Protein AF-A0A7V9TET1-F1 (afdb_monomer_lite)

Foldseek 3Di:
DDDDPDDDDPPVVVVVLVVLQVVLVVVPPPPVPDPDPDDDDLLRVLVVVFVSQQNSWDWDKDKFFWAPWDQDPQQKIWTWGDDPPDIDIDIDHNVRSVPDPDDDDGRDIDIDTGTDGADSVVRHD

Radius of gyration: 17.63 Å; chains: 1; bounding box: 40×31×46 Å

Structure (mmCIF, N/CA/C/O backbone):
data_AF-A0A7V9TET1-F1
#
_entry.id   AF-A0A7V9TET1-F1
#
loop_
_atom_site.group_PDB
_atom_site.id
_atom_site.type_symbol
_atom_site.label_atom_id
_atom_site.label_alt_id
_atom_site.label_comp_id
_atom_site.label_asym_id
_atom_site.label_entity_id
_atom_site.label_seq_id
_atom_site.pdbx_PDB_ins_code
_atom_site.Cartn_x
_atom_site.Cartn_y
_atom_site.Cartn_z
_atom_site.occupancy
_atom_site.B_iso_or_equiv
_atom_site.auth_seq_id
_atom_site.auth_comp_id
_atom_site.auth_asym_id
_atom_site.auth_atom_id
_atom_site.pdbx_PDB_model_num
ATOM 1 N N . MET A 1 1 ? -19.391 9.412 7.803 1.00 35.00 1 MET A N 1
ATOM 2 C CA . MET A 1 1 ? -19.088 8.187 7.031 1.00 35.00 1 MET A CA 1
ATOM 3 C C . MET A 1 1 ? -19.195 7.021 7.992 1.00 35.00 1 MET A C 1
ATOM 5 O O . MET A 1 1 ? -18.470 7.004 8.977 1.00 35.00 1 MET A O 1
ATOM 9 N N . THR A 1 2 ? -20.179 6.159 7.765 1.00 25.22 2 THR A N 1
ATOM 10 C CA . THR A 1 2 ? -20.619 5.100 8.680 1.00 25.22 2 THR A CA 1
ATOM 11 C C . THR A 1 2 ? -19.725 3.870 8.537 1.00 25.22 2 THR A C 1
ATOM 13 O O . THR A 1 2 ? -19.408 3.457 7.421 1.00 25.22 2 THR A O 1
ATOM 16 N N . TRP A 1 3 ? -19.284 3.315 9.665 1.00 39.75 3 TRP A N 1
ATOM 17 C CA . TRP A 1 3 ? -18.615 2.019 9.732 1.00 39.75 3 TRP A CA 1
ATOM 18 C C . TRP A 1 3 ? -19.704 0.955 9.852 1.00 39.75 3 TRP A C 1
ATOM 20 O O . TRP A 1 3 ? -20.158 0.654 10.951 1.00 39.75 3 TRP A O 1
ATOM 30 N N . ASP A 1 4 ? -20.185 0.443 8.721 1.00 37.94 4 ASP A N 1
ATOM 31 C CA . ASP A 1 4 ? -21.206 -0.604 8.736 1.00 37.94 4 ASP A CA 1
ATOM 32 C C . ASP A 1 4 ? -20.581 -1.948 9.136 1.00 37.94 4 ASP A C 1
ATOM 34 O O . ASP A 1 4 ? -19.898 -2.614 8.352 1.00 37.94 4 ASP A O 1
ATOM 38 N N . LEU A 1 5 ? -20.840 -2.351 10.379 1.00 46.53 5 LEU A N 1
ATOM 39 C CA . LEU A 1 5 ? -20.932 -3.751 10.771 1.00 46.53 5 LEU A CA 1
ATOM 40 C C . LEU A 1 5 ? -22.273 -4.268 10.244 1.00 46.53 5 LEU A C 1
ATOM 42 O O . LEU A 1 5 ? -23.283 -3.967 10.858 1.00 46.53 5 LEU A O 1
ATOM 46 N N . PHE A 1 6 ? -22.299 -5.011 9.132 1.00 38.53 6 PHE A N 1
ATOM 47 C CA . PHE A 1 6 ? -23.269 -6.097 8.916 1.00 38.53 6 PHE A CA 1
ATOM 48 C C . PHE A 1 6 ? -22.974 -6.949 7.666 1.00 38.53 6 PHE A C 1
ATOM 50 O O . PHE A 1 6 ? -22.385 -6.507 6.678 1.00 38.53 6 PHE A O 1
ATOM 57 N N . SER A 1 7 ? -23.430 -8.200 7.770 1.00 57.03 7 SER A N 1
ATOM 58 C CA . SER A 1 7 ? -23.540 -9.258 6.759 1.00 57.03 7 SER A CA 1
ATOM 59 C C . SER A 1 7 ? -24.254 -8.812 5.472 1.00 57.03 7 SER A C 1
ATOM 61 O O . SER A 1 7 ? -25.350 -8.267 5.556 1.00 57.03 7 SER A O 1
ATOM 63 N N . ALA A 1 8 ? -23.669 -9.094 4.296 1.00 34.97 8 ALA A N 1
ATOM 64 C CA . ALA A 1 8 ? -24.389 -9.251 3.020 1.00 34.97 8 ALA A CA 1
ATOM 65 C C . ALA A 1 8 ? -23.480 -9.806 1.895 1.00 34.97 8 ALA A C 1
ATOM 67 O O . ALA A 1 8 ? -22.540 -9.138 1.447 1.00 34.97 8 ALA A O 1
ATOM 68 N N . SER A 1 9 ? -23.817 -11.035 1.474 1.00 49.31 9 SER A N 1
ATOM 69 C CA . SER A 1 9 ? -23.533 -11.764 0.217 1.00 49.31 9 SER A CA 1
ATOM 70 C C . SER A 1 9 ? -22.207 -11.487 -0.514 1.00 49.31 9 SER A C 1
ATOM 72 O O . SER A 1 9 ? -22.053 -10.485 -1.217 1.00 49.31 9 SER A O 1
ATOM 74 N N . GLY A 1 10 ? -21.273 -12.440 -0.427 1.00 48.00 10 GLY A N 1
ATOM 75 C CA . GLY A 1 10 ? -19.966 -12.403 -1.097 1.00 48.00 10 GLY A CA 1
ATOM 76 C C . GLY A 1 10 ? -19.982 -12.652 -2.613 1.00 48.00 10 GLY A C 1
ATOM 77 O O . GLY A 1 10 ? -18.954 -12.458 -3.254 1.00 48.00 10 GLY A O 1
ATOM 78 N N . GLU A 1 11 ? -21.123 -13.037 -3.190 1.00 51.22 11 GLU A N 1
ATOM 79 C CA . GLU A 1 11 ? -21.212 -13.539 -4.570 1.00 51.22 11 GLU A CA 1
ATOM 80 C C . GLU A 1 11 ? -21.162 -12.413 -5.621 1.00 51.22 11 GLU A C 1
ATOM 82 O O . GLU A 1 11 ? -20.249 -12.359 -6.442 1.00 51.22 11 GLU A O 1
ATOM 87 N N . GLY A 1 12 ? -22.045 -11.409 -5.521 1.00 43.72 12 GLY A N 1
ATOM 88 C CA . GLY A 1 12 ? -22.135 -10.329 -6.521 1.00 43.72 12 GLY A CA 1
ATOM 89 C C . GLY A 1 12 ? -20.912 -9.399 -6.596 1.00 43.72 12 GLY A C 1
ATOM 90 O O . GLY A 1 12 ? -20.719 -8.698 -7.585 1.00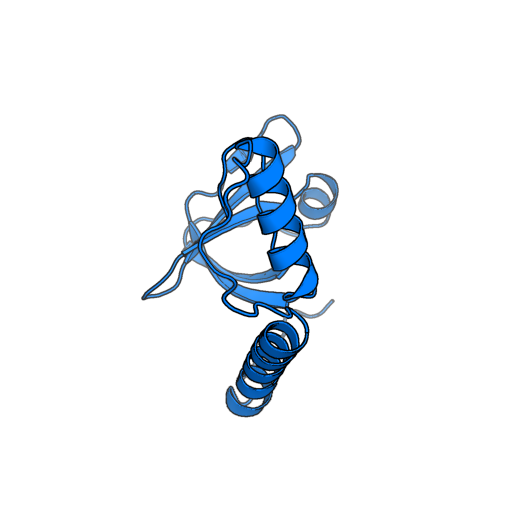 43.72 12 GLY A O 1
ATOM 91 N N . ARG A 1 13 ? -20.051 -9.389 -5.566 1.00 56.41 13 ARG A N 1
ATOM 92 C CA . ARG A 1 13 ? -18.809 -8.587 -5.546 1.00 56.41 13 ARG A CA 1
ATOM 93 C C . ARG A 1 13 ? -17.620 -9.325 -6.162 1.00 56.41 13 ARG A C 1
ATOM 95 O O . ARG A 1 13 ? -16.810 -8.687 -6.833 1.00 56.41 13 ARG A O 1
ATOM 102 N N . ARG A 1 14 ? -17.531 -10.648 -5.989 1.00 55.50 14 ARG A N 1
ATOM 103 C CA . ARG A 1 14 ? -16.508 -11.486 -6.640 1.00 55.50 14 ARG A CA 1
ATOM 104 C C . ARG A 1 14 ? -16.667 -11.473 -8.156 1.00 55.50 14 ARG A C 1
ATOM 106 O O . ARG A 1 14 ? -15.677 -11.343 -8.869 1.00 55.50 14 ARG A O 1
ATOM 113 N N . GLU A 1 15 ? -17.910 -11.478 -8.627 1.00 56.28 15 GLU A N 1
ATOM 114 C CA . GLU A 1 15 ? -18.230 -11.405 -10.052 1.00 56.28 15 GLU A CA 1
ATOM 115 C C . GLU A 1 15 ? -17.761 -10.085 -10.695 1.00 56.28 15 GLU A C 1
ATOM 117 O O . GLU A 1 15 ? -17.276 -10.082 -11.823 1.00 56.28 15 GLU A O 1
ATOM 122 N N . SER A 1 16 ? -17.813 -8.964 -9.963 1.00 60.56 16 SER A N 1
ATOM 123 C CA . SER A 1 16 ? -17.347 -7.659 -10.461 1.00 60.56 16 SER A CA 1
ATOM 124 C C . SER A 1 16 ? -15.821 -7.554 -10.596 1.00 60.56 16 SER A C 1
ATOM 126 O O . SER A 1 16 ? -15.340 -6.986 -11.574 1.00 60.56 16 SER A O 1
ATOM 128 N N . LEU A 1 17 ? -15.054 -8.152 -9.672 1.00 61.53 17 LEU A N 1
ATOM 129 C CA . LEU A 1 17 ? -13.590 -8.214 -9.767 1.00 61.53 17 LEU A CA 1
ATOM 130 C C . LEU A 1 17 ? -13.164 -9.171 -10.884 1.00 61.53 17 LEU A C 1
ATOM 132 O O . LEU A 1 17 ? -12.305 -8.825 -11.686 1.00 61.53 17 LEU A O 1
ATOM 136 N N . ALA A 1 18 ? -13.804 -10.340 -10.973 1.00 63.75 18 ALA A N 1
ATOM 137 C CA . ALA A 1 18 ? -13.549 -11.303 -12.039 1.00 63.75 18 ALA A CA 1
ATOM 138 C C . ALA A 1 18 ? -13.837 -10.703 -13.424 1.00 63.75 18 ALA A C 1
ATOM 140 O O . ALA A 1 18 ? -13.041 -10.881 -14.339 1.00 63.75 18 ALA A O 1
ATOM 141 N N . ARG A 1 19 ? -14.919 -9.924 -13.569 1.00 66.06 19 ARG A N 1
ATOM 142 C CA . ARG A 1 19 ? -15.215 -9.181 -14.804 1.00 66.06 19 ARG A CA 1
ATOM 143 C C . ARG A 1 19 ? -14.208 -8.068 -15.086 1.00 66.06 19 ARG A C 1
ATOM 145 O O . ARG A 1 19 ? -13.839 -7.913 -16.240 1.00 66.06 19 ARG A O 1
ATOM 152 N N . ALA A 1 20 ? -13.751 -7.320 -14.079 1.00 63.06 20 ALA A N 1
ATOM 153 C CA . ALA A 1 20 ? -12.723 -6.292 -14.267 1.00 63.06 20 ALA A CA 1
ATOM 154 C C . ALA A 1 20 ? -11.382 -6.904 -14.709 1.00 63.06 20 ALA A C 1
ATOM 156 O O . ALA A 1 20 ? -10.771 -6.422 -15.658 1.00 63.06 20 ALA A O 1
ATOM 157 N N . VAL A 1 21 ? -10.973 -8.016 -14.089 1.00 64.31 21 VAL A N 1
ATOM 158 C CA . VAL A 1 21 ? -9.771 -8.768 -14.474 1.00 64.31 21 VAL A CA 1
ATOM 159 C C . VAL A 1 21 ? -9.922 -9.359 -15.878 1.00 64.31 21 VAL A C 1
ATOM 161 O O . VAL A 1 21 ? -9.020 -9.203 -16.691 1.00 64.31 21 VAL A O 1
ATOM 164 N N . ALA A 1 22 ? -11.063 -9.974 -16.201 1.00 65.12 22 ALA A N 1
ATOM 165 C CA . ALA A 1 22 ? -11.319 -10.539 -17.528 1.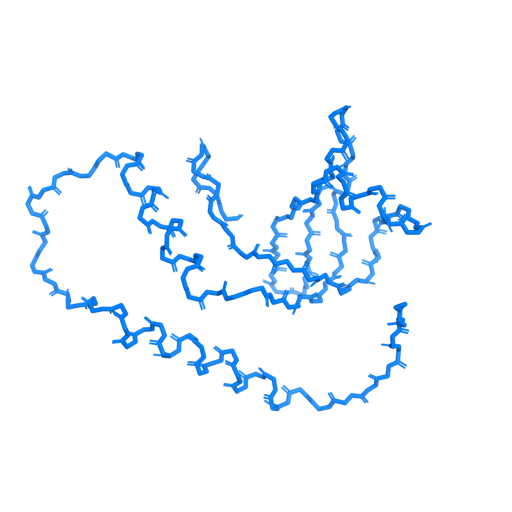00 65.12 22 ALA A CA 1
ATOM 166 C C . ALA A 1 22 ? -11.403 -9.463 -18.628 1.00 65.12 22 ALA A C 1
ATOM 168 O O . ALA A 1 22 ? -10.907 -9.673 -19.730 1.00 65.12 22 ALA A O 1
ATOM 169 N N . ALA A 1 23 ? -11.988 -8.298 -18.333 1.00 62.47 23 ALA A N 1
ATOM 170 C CA . ALA A 1 23 ? -12.021 -7.162 -19.252 1.00 62.47 23 ALA A CA 1
ATOM 171 C C . ALA A 1 23 ? -10.616 -6.591 -19.484 1.00 62.47 23 ALA A C 1
ATOM 173 O O . ALA A 1 23 ? -10.249 -6.329 -20.624 1.00 62.47 23 ALA A O 1
ATOM 174 N N . ALA A 1 24 ? -9.797 -6.476 -18.436 1.00 59.16 24 ALA A N 1
ATOM 175 C CA . ALA A 1 24 ? -8.418 -6.030 -18.588 1.00 59.16 24 ALA A CA 1
ATOM 176 C C . ALA A 1 24 ? -7.536 -7.058 -19.317 1.00 59.16 24 ALA A C 1
ATOM 178 O O . ALA A 1 24 ? -6.643 -6.673 -20.060 1.00 59.16 24 ALA A O 1
ATOM 179 N N . GLN A 1 25 ? -7.816 -8.358 -19.172 1.00 58.81 25 GLN A N 1
ATOM 180 C CA . GLN A 1 25 ? -7.193 -9.419 -19.973 1.00 58.81 25 GLN A CA 1
ATOM 181 C C . GLN A 1 25 ? -7.602 -9.377 -21.454 1.00 58.81 25 GLN A C 1
ATOM 183 O O . GLN A 1 25 ? -6.848 -9.861 -22.292 1.00 58.81 25 GLN A O 1
ATOM 188 N N . ALA A 1 26 ? -8.779 -8.832 -21.778 1.00 56.91 26 ALA A N 1
ATOM 189 C CA . ALA A 1 26 ? -9.264 -8.699 -23.151 1.00 56.91 26 ALA A CA 1
ATOM 190 C C . ALA A 1 26 ? -8.769 -7.414 -23.844 1.00 56.91 26 ALA A C 1
ATOM 192 O O . ALA A 1 26 ? -8.588 -7.424 -25.058 1.00 56.91 26 ALA A O 1
ATOM 193 N N . ASP A 1 27 ? -8.546 -6.335 -23.084 1.00 50.88 27 ASP A N 1
ATOM 194 C CA . ASP A 1 27 ? -8.079 -5.033 -23.595 1.00 50.88 27 ASP A CA 1
ATOM 195 C C . ASP A 1 27 ? -6.543 -4.922 -23.605 1.00 50.88 27 ASP A C 1
ATOM 197 O O . ASP A 1 27 ? -5.949 -4.282 -24.474 1.00 50.88 27 ASP A O 1
ATOM 201 N N . ALA A 1 28 ? -5.866 -5.626 -22.690 1.00 54.16 28 ALA A N 1
ATOM 202 C CA . ALA A 1 28 ? -4.446 -5.907 -22.820 1.00 54.16 28 ALA A CA 1
ATOM 203 C C . ALA A 1 28 ? -4.271 -6.921 -23.954 1.00 54.16 28 ALA A C 1
ATOM 205 O O . ALA A 1 28 ? -4.272 -8.126 -23.716 1.00 54.16 28 ALA A O 1
ATOM 206 N N . GLY A 1 29 ? -4.141 -6.429 -25.188 1.00 45.25 29 GLY A N 1
ATOM 207 C CA . GLY A 1 29 ? -3.777 -7.190 -26.385 1.00 45.25 29 GLY A CA 1
ATOM 208 C C . GLY A 1 29 ? -2.398 -7.844 -26.265 1.00 45.25 29 GLY A C 1
ATOM 209 O O . GLY A 1 29 ? -1.490 -7.558 -27.039 1.00 45.25 29 GLY A O 1
ATOM 210 N N . PHE A 1 30 ? -2.226 -8.729 -25.285 1.00 52.56 30 PHE A N 1
ATOM 211 C CA . PHE A 1 30 ? -1.066 -9.578 -25.099 1.00 52.56 30 PHE A CA 1
ATOM 212 C C . PHE A 1 30 ? -1.185 -10.739 -26.086 1.00 52.56 30 PHE A C 1
ATOM 214 O O . PHE A 1 30 ? -1.293 -11.912 -25.716 1.00 52.56 30 PHE A O 1
ATOM 221 N N . GLU A 1 31 ? -1.195 -10.412 -27.380 1.00 52.75 31 GLU A N 1
ATOM 222 C CA . GLU A 1 31 ? -0.754 -11.374 -28.374 1.00 52.75 31 GLU A CA 1
ATOM 223 C C . GLU A 1 31 ? 0.635 -11.809 -27.916 1.00 52.75 31 GLU A C 1
ATOM 225 O O . GLU A 1 31 ? 1.541 -10.985 -27.778 1.00 52.75 31 GLU A O 1
ATOM 230 N N . ARG A 1 32 ? 0.791 -13.094 -27.581 1.00 54.16 32 ARG A N 1
ATOM 231 C CA . ARG A 1 32 ? 2.102 -13.683 -27.296 1.00 54.16 32 ARG A CA 1
ATOM 232 C C . ARG A 1 32 ? 2.918 -13.621 -28.581 1.00 54.16 32 ARG A C 1
ATOM 234 O O . ARG A 1 32 ? 2.977 -14.591 -29.331 1.00 54.16 32 ARG A O 1
ATOM 241 N N . SER A 1 33 ? 3.487 -12.457 -28.853 1.00 49.97 33 SER A N 1
ATOM 242 C CA . SER A 1 33 ? 4.389 -12.253 -29.966 1.00 49.97 33 SER A CA 1
ATOM 243 C C . SER A 1 33 ? 5.688 -12.999 -29.670 1.00 49.97 33 SER A C 1
ATOM 245 O O . SER A 1 33 ? 6.050 -13.208 -28.506 1.00 49.97 33 SER A O 1
ATOM 247 N N . ALA A 1 34 ? 6.353 -13.466 -30.727 1.00 50.06 34 ALA A N 1
ATOM 248 C CA . ALA A 1 34 ? 7.647 -14.143 -30.655 1.00 50.06 34 ALA A CA 1
ATOM 249 C C . ALA A 1 34 ? 8.617 -13.376 -29.726 1.00 50.06 34 ALA A C 1
ATOM 251 O O . ALA A 1 34 ? 8.493 -12.154 -29.631 1.00 50.06 34 ALA A O 1
ATOM 252 N N . PRO A 1 35 ? 9.562 -14.052 -29.034 1.00 52.94 35 PRO A N 1
ATOM 253 C CA . PRO A 1 35 ? 10.391 -13.424 -28.004 1.00 52.94 35 PRO A CA 1
ATOM 254 C C . PRO A 1 35 ? 10.961 -12.094 -28.502 1.00 52.94 35 PRO A C 1
ATOM 256 O O . PRO A 1 35 ? 11.651 -12.058 -29.524 1.00 52.94 35 PRO A O 1
ATOM 259 N N . HIS A 1 36 ? 10.609 -11.010 -27.800 1.00 58.09 36 HIS A N 1
ATOM 260 C CA . HIS A 1 36 ? 11.043 -9.656 -28.127 1.00 58.09 36 HIS A CA 1
ATOM 261 C C . HIS A 1 36 ? 12.568 -9.653 -28.280 1.00 58.09 36 HIS A C 1
ATOM 263 O O . HIS A 1 36 ? 13.297 -9.960 -27.341 1.00 58.09 36 HIS A O 1
ATOM 269 N N . ARG A 1 37 ? 13.052 -9.306 -29.479 1.00 57.59 37 ARG A N 1
ATOM 270 C CA . ARG A 1 37 ? 14.479 -9.039 -29.739 1.00 57.59 37 ARG A CA 1
ATOM 271 C C . ARG A 1 37 ? 14.964 -7.738 -29.089 1.00 57.59 37 ARG A C 1
ATOM 273 O O . ARG A 1 37 ? 16.150 -7.444 -29.162 1.00 57.59 37 ARG A O 1
ATOM 280 N N . GLU A 1 38 ? 14.058 -6.962 -28.503 1.00 71.31 38 GLU A N 1
ATOM 281 C CA . GLU A 1 38 ? 14.348 -5.681 -27.869 1.00 71.31 38 GLU A CA 1
ATOM 282 C C . GLU A 1 38 ? 14.572 -5.869 -26.369 1.00 71.31 38 GLU A C 1
ATOM 284 O O . GLU A 1 38 ? 13.724 -6.408 -25.656 1.00 71.31 38 GLU A O 1
ATOM 289 N N . GLU A 1 39 ? 15.738 -5.432 -25.902 1.00 82.75 39 GLU A N 1
ATOM 290 C CA . GLU A 1 39 ? 16.106 -5.431 -24.492 1.00 82.75 39 GLU A CA 1
ATOM 291 C C . GLU A 1 39 ? 15.365 -4.307 -23.758 1.00 82.75 39 GLU A C 1
ATOM 293 O O . GLU A 1 39 ? 15.371 -3.150 -24.182 1.00 82.75 39 GLU A O 1
ATOM 298 N N . TRP A 1 40 ? 14.739 -4.639 -22.630 1.00 89.44 40 TRP A N 1
ATOM 299 C CA . TRP A 1 40 ? 14.059 -3.667 -21.779 1.00 89.44 40 TRP A CA 1
ATOM 300 C C . TRP A 1 40 ? 14.983 -3.226 -20.651 1.00 89.44 40 TRP A C 1
ATOM 302 O O . TRP A 1 40 ? 15.588 -4.051 -19.964 1.00 89.44 40 TRP A O 1
ATOM 312 N N . THR A 1 41 ? 15.044 -1.920 -20.392 1.00 90.44 41 THR A N 1
ATOM 313 C CA . THR A 1 41 ? 15.648 -1.433 -19.150 1.00 90.44 41 THR A CA 1
ATOM 314 C C . THR A 1 41 ? 14.731 -1.756 -17.968 1.00 90.44 41 THR A C 1
ATOM 316 O O . THR A 1 41 ? 13.506 -1.799 -18.100 1.00 90.44 41 THR A O 1
ATOM 319 N N . VAL A 1 42 ? 15.311 -1.937 -16.777 1.00 90.06 42 VAL A N 1
ATOM 320 C CA . VAL A 1 42 ? 14.545 -2.201 -15.541 1.00 90.06 42 VAL A CA 1
ATOM 321 C C . VAL A 1 42 ? 13.504 -1.105 -15.283 1.00 90.06 42 VAL A C 1
ATOM 323 O O . VAL A 1 42 ? 12.381 -1.387 -14.877 1.00 90.06 42 VAL A O 1
ATOM 326 N N . SER A 1 43 ? 13.845 0.155 -15.562 1.00 88.75 43 SER A N 1
ATOM 327 C CA . SER A 1 43 ? 12.927 1.286 -15.405 1.00 88.75 43 SER A CA 1
ATOM 328 C C . SER A 1 43 ? 11.781 1.269 -16.418 1.00 88.75 43 SER A C 1
ATOM 330 O O . SER A 1 43 ? 10.649 1.580 -16.039 1.00 88.75 43 SER A O 1
ATOM 332 N N . ALA A 1 44 ? 12.041 0.884 -17.673 1.00 87.94 44 ALA A N 1
ATOM 333 C CA . ALA A 1 44 ? 10.998 0.728 -18.684 1.00 87.94 44 ALA A CA 1
ATOM 334 C C . ALA A 1 44 ? 10.023 -0.391 -18.294 1.00 87.94 44 ALA A C 1
ATOM 336 O O . ALA A 1 44 ? 8.813 -0.172 -18.289 1.00 87.94 44 ALA A O 1
ATOM 337 N N . LEU A 1 45 ? 10.545 -1.544 -17.859 1.00 88.06 45 LEU A N 1
ATOM 338 C CA . LEU A 1 45 ? 9.721 -2.659 -17.390 1.00 88.06 45 LEU A CA 1
ATOM 339 C C . LEU A 1 45 ? 8.872 -2.267 -16.172 1.00 88.06 45 LEU A C 1
ATOM 341 O O . LEU A 1 45 ? 7.663 -2.482 -16.166 1.00 88.06 45 LEU A O 1
ATOM 345 N N . ASN A 1 46 ? 9.473 -1.632 -15.163 1.00 91.06 46 ASN A N 1
ATOM 346 C CA . ASN A 1 46 ? 8.753 -1.206 -13.961 1.00 91.06 46 ASN A CA 1
ATOM 347 C C . ASN A 1 46 ? 7.659 -0.172 -14.268 1.00 91.06 46 ASN A C 1
ATOM 349 O O . ASN A 1 46 ? 6.633 -0.139 -13.590 1.00 91.06 46 ASN A O 1
ATOM 353 N N . THR A 1 47 ? 7.871 0.678 -15.274 1.00 88.69 47 THR A N 1
ATOM 354 C CA . THR A 1 47 ? 6.865 1.647 -15.729 1.00 88.69 47 THR A CA 1
ATOM 355 C C . THR A 1 47 ? 5.696 0.946 -16.405 1.00 88.69 47 THR A C 1
ATOM 357 O O . THR A 1 47 ? 4.560 1.166 -15.996 1.00 88.69 47 THR A O 1
ATOM 360 N N . ALA A 1 48 ? 5.969 0.025 -17.331 1.00 88.38 48 ALA A N 1
ATOM 361 C CA . ALA A 1 48 ? 4.926 -0.761 -17.986 1.00 88.38 48 ALA A CA 1
ATOM 362 C C . ALA A 1 48 ? 4.112 -1.605 -16.985 1.00 88.38 48 ALA A C 1
ATOM 364 O O . ALA A 1 48 ? 2.885 -1.645 -17.063 1.00 88.38 48 ALA A O 1
ATOM 365 N N . LEU A 1 49 ? 4.767 -2.230 -15.996 1.00 89.25 49 LEU A N 1
ATOM 366 C CA . LEU A 1 49 ? 4.086 -2.980 -14.932 1.00 89.25 49 LEU A CA 1
ATOM 367 C C . LEU A 1 49 ? 3.155 -2.090 -14.107 1.00 89.25 49 LEU A C 1
ATOM 369 O O . LEU A 1 49 ? 2.020 -2.472 -13.827 1.00 89.25 49 LEU A O 1
ATOM 373 N N . ARG A 1 50 ? 3.615 -0.891 -13.738 1.00 88.19 50 ARG A N 1
ATOM 374 C CA . ARG A 1 50 ? 2.797 0.076 -13.007 1.00 88.19 50 ARG A CA 1
ATOM 375 C C . ARG A 1 50 ? 1.568 0.489 -13.808 1.00 88.19 50 ARG A C 1
ATOM 377 O O . ARG A 1 50 ? 0.468 0.454 -13.266 1.00 88.19 50 ARG A O 1
ATOM 384 N N . GLU A 1 51 ? 1.755 0.865 -15.069 1.00 88.50 51 GLU A N 1
ATOM 385 C CA . GLU A 1 51 ? 0.667 1.294 -15.954 1.00 88.50 51 GLU A CA 1
ATOM 386 C C . GLU A 1 51 ? -0.373 0.190 -16.145 1.00 88.50 51 GLU A C 1
ATOM 388 O O . GLU A 1 51 ? -1.569 0.449 -16.032 1.00 88.50 51 GLU A O 1
ATOM 393 N N . MET A 1 52 ? 0.076 -1.051 -16.350 1.00 88.44 52 MET A 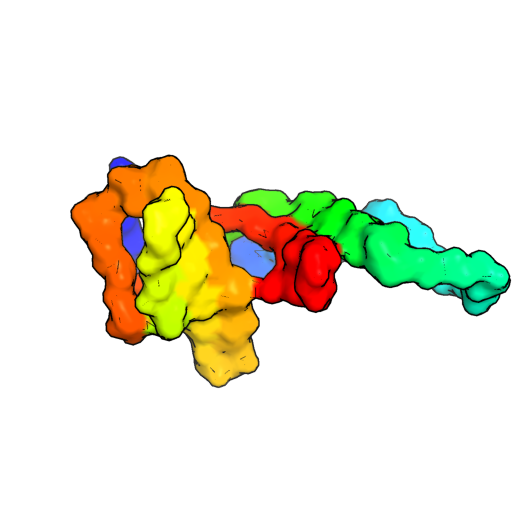N 1
ATOM 394 C CA . MET A 1 52 ? -0.804 -2.210 -16.482 1.00 88.44 52 MET A CA 1
ATOM 395 C C . MET A 1 52 ? -1.603 -2.474 -15.202 1.00 88.44 52 MET A C 1
ATOM 397 O O . MET A 1 52 ? -2.816 -2.648 -15.245 1.00 88.44 52 MET A O 1
ATOM 401 N N . VAL A 1 53 ? -0.946 -2.499 -14.043 1.00 88.81 53 VAL A N 1
ATOM 402 C CA . VAL A 1 53 ? -1.630 -2.770 -12.771 1.00 88.81 53 VAL A CA 1
ATOM 403 C C . VAL A 1 53 ? -2.630 -1.659 -12.440 1.00 88.81 53 VAL A C 1
ATOM 405 O O . VAL A 1 53 ? -3.757 -1.944 -12.032 1.00 88.81 53 VAL A O 1
ATOM 408 N N . GLU A 1 54 ? -2.249 -0.398 -12.644 1.00 88.50 54 GLU A N 1
ATOM 409 C CA . GLU A 1 54 ? -3.117 0.751 -12.372 1.00 88.50 54 GLU A CA 1
ATOM 410 C C . GLU A 1 54 ? -4.285 0.880 -13.365 1.00 88.50 54 GLU A C 1
ATOM 412 O O . GLU A 1 54 ? -5.306 1.470 -13.001 1.00 88.50 54 GLU A O 1
ATOM 417 N N . SER A 1 55 ? -4.167 0.342 -14.588 1.00 86.44 55 SER A N 1
ATOM 418 C CA . SER A 1 55 ? -5.256 0.335 -15.577 1.00 86.44 55 SER A CA 1
ATOM 419 C C . SER A 1 55 ? -6.277 -0.775 -15.322 1.00 86.44 55 SER A C 1
ATOM 421 O O . SER A 1 55 ? -7.477 -0.552 -15.480 1.00 86.44 55 SER A O 1
ATOM 423 N N . VAL A 1 56 ? -5.820 -1.947 -14.869 1.00 88.06 56 VAL A N 1
ATOM 424 C CA . VAL A 1 56 ? -6.679 -3.101 -14.556 1.00 88.06 56 VAL A CA 1
ATOM 425 C C . VAL A 1 56 ? -7.524 -2.841 -13.308 1.00 88.06 56 VAL A C 1
ATOM 427 O O . VAL A 1 56 ? -8.706 -3.192 -13.258 1.00 88.06 56 VAL A O 1
ATOM 430 N N . PHE A 1 57 ? -6.916 -2.258 -12.272 1.00 85.44 57 PHE A N 1
ATOM 431 C CA . PHE A 1 57 ? -7.530 -2.151 -10.953 1.00 85.44 57 PHE A CA 1
ATOM 432 C C . PHE A 1 57 ? -7.932 -0.707 -10.632 1.00 85.44 57 PHE A C 1
ATOM 434 O O . PHE A 1 57 ? -7.093 0.094 -10.204 1.00 85.44 57 PHE A O 1
ATOM 441 N N . PRO A 1 58 ? -9.230 -0.356 -10.737 1.00 87.75 58 PRO A N 1
ATOM 442 C CA . PRO A 1 58 ? -9.712 0.891 -10.163 1.00 87.75 58 PRO A CA 1
ATOM 443 C C . PRO A 1 58 ? -9.557 0.873 -8.635 1.00 87.75 58 PRO A C 1
ATOM 445 O O . PRO A 1 58 ? -9.222 -0.143 -8.019 1.00 87.75 58 PRO A O 1
ATOM 448 N N . ALA A 1 59 ? -9.841 2.010 -7.993 1.00 89.31 59 ALA A N 1
ATOM 449 C CA . ALA A 1 59 ? -9.858 2.065 -6.537 1.00 89.31 59 ALA A CA 1
ATOM 450 C C . ALA A 1 59 ? -10.822 1.006 -5.969 1.00 89.31 59 ALA A C 1
ATOM 452 O O . ALA A 1 59 ? -12.005 0.983 -6.312 1.00 89.31 59 ALA A O 1
ATOM 453 N N . LEU A 1 60 ? -10.314 0.143 -5.091 1.00 92.25 60 LEU A N 1
ATOM 454 C CA . LEU A 1 60 ? -11.034 -1.019 -4.582 1.00 92.25 60 LEU A CA 1
ATOM 455 C C . LEU A 1 60 ? -10.947 -1.113 -3.062 1.00 92.25 60 LEU A C 1
ATOM 457 O O . LEU A 1 60 ? -10.075 -0.521 -2.420 1.00 92.25 60 LEU A O 1
ATOM 461 N N . ARG A 1 61 ? -11.899 -1.845 -2.475 1.00 94.06 61 ARG A N 1
ATOM 462 C CA . ARG A 1 61 ? -11.952 -2.079 -1.031 1.00 94.06 61 ARG A CA 1
ATOM 463 C C . ARG A 1 61 ? -11.371 -3.445 -0.690 1.00 94.06 61 ARG A C 1
ATOM 465 O O . ARG A 1 61 ? -11.908 -4.450 -1.145 1.00 94.06 61 ARG A O 1
ATOM 472 N N . VAL A 1 62 ? -10.362 -3.467 0.172 1.00 94.06 62 VAL A N 1
ATOM 473 C CA . VAL A 1 62 ? -9.744 -4.687 0.714 1.00 94.06 62 VAL A CA 1
ATOM 474 C C . VAL A 1 62 ? -10.097 -4.814 2.189 1.00 94.06 62 VAL A C 1
ATOM 476 O O . VAL A 1 62 ? -10.220 -3.806 2.888 1.00 94.06 62 VAL A O 1
ATOM 479 N N . VAL A 1 63 ? -10.289 -6.042 2.659 1.00 95.50 63 VAL A N 1
ATOM 480 C CA . VAL A 1 63 ? -10.454 -6.361 4.079 1.00 95.50 63 VAL A CA 1
ATOM 481 C C . VAL A 1 63 ? -9.273 -7.215 4.507 1.00 95.50 63 VAL A C 1
ATOM 483 O O . VAL A 1 63 ? -8.895 -8.121 3.775 1.00 95.50 63 VAL A O 1
ATOM 486 N N . GLY A 1 64 ? -8.709 -6.925 5.671 1.00 96.38 64 GLY A N 1
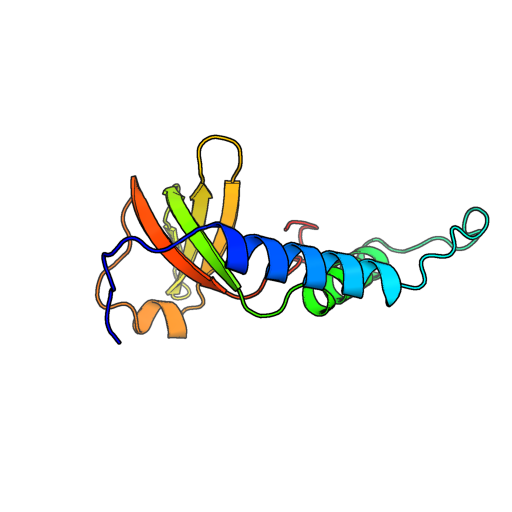ATOM 487 C CA . GLY A 1 64 ? -7.583 -7.675 6.214 1.00 96.38 64 GLY A CA 1
ATOM 488 C C . GLY A 1 64 ? -7.237 -7.222 7.624 1.00 96.38 64 GLY A C 1
ATOM 489 O O . GLY A 1 64 ? -7.759 -6.216 8.111 1.00 96.38 64 GLY A O 1
ATOM 490 N N . GLU A 1 65 ? -6.368 -7.981 8.269 1.00 97.69 65 GLU A N 1
ATOM 491 C CA . GLU A 1 65 ? -5.774 -7.636 9.553 1.00 97.69 65 GLU A CA 1
ATOM 492 C C . GLU A 1 65 ? -4.530 -6.772 9.327 1.00 97.69 65 GLU A C 1
ATOM 494 O O . GLU A 1 65 ? -3.713 -7.065 8.449 1.00 97.69 65 GLU A O 1
ATOM 499 N N . ILE A 1 66 ? -4.380 -5.703 10.107 1.00 96.81 66 ILE A N 1
ATOM 500 C CA . ILE A 1 66 ? -3.184 -4.861 10.080 1.00 96.81 66 ILE A CA 1
ATOM 501 C C . ILE A 1 66 ? -2.031 -5.553 10.797 1.00 96.81 66 ILE A C 1
ATOM 503 O O . ILE A 1 66 ? -2.162 -5.980 11.942 1.00 96.81 66 ILE A O 1
ATOM 507 N N . THR A 1 67 ? -0.874 -5.557 10.137 1.00 96.50 67 THR A N 1
ATOM 508 C CA . THR A 1 67 ? 0.410 -5.954 10.718 1.00 96.50 67 THR A CA 1
ATOM 509 C C . THR A 1 67 ? 1.541 -5.008 10.332 1.00 96.50 67 THR A C 1
ATOM 511 O O . THR A 1 67 ? 1.523 -4.383 9.267 1.00 96.50 67 THR A O 1
ATOM 514 N N . GLY A 1 68 ? 2.553 -4.906 11.186 1.00 94.50 68 GLY A 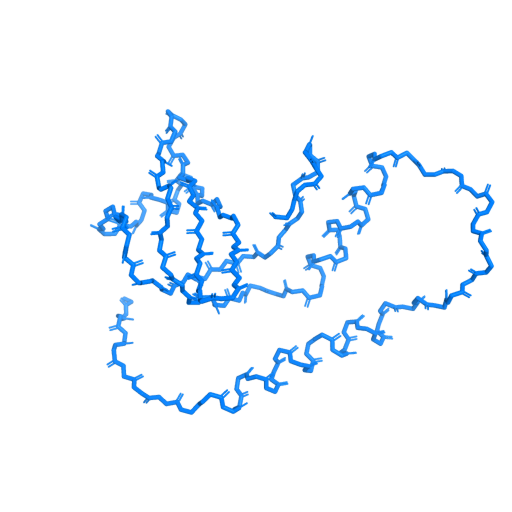N 1
ATOM 515 C CA . GLY A 1 68 ? 3.736 -4.070 10.977 1.00 94.50 68 GLY A CA 1
ATOM 516 C C . GLY A 1 68 ? 3.434 -2.575 10.830 1.00 94.50 68 GLY A C 1
ATOM 517 O O . GLY A 1 68 ? 4.074 -1.909 10.011 1.00 94.50 68 GLY A O 1
ATOM 518 N N . PHE A 1 69 ? 2.451 -2.037 11.559 1.00 95.12 69 PHE A N 1
ATOM 519 C CA . PHE A 1 69 ? 2.058 -0.634 11.443 1.00 95.12 69 PHE A CA 1
ATOM 520 C C . PHE A 1 69 ? 3.165 0.301 11.942 1.00 95.12 69 PHE A C 1
ATOM 522 O O . PHE A 1 69 ? 3.586 0.262 13.094 1.00 95.12 69 PHE A O 1
ATOM 529 N N . THR A 1 70 ? 3.623 1.195 11.068 1.00 94.38 70 THR A N 1
ATOM 530 C CA . THR A 1 70 ? 4.649 2.196 11.371 1.00 94.38 70 THR A CA 1
ATOM 531 C C . THR A 1 70 ? 4.264 3.547 10.786 1.00 94.38 70 THR A C 1
ATOM 533 O O . THR A 1 70 ? 3.934 3.652 9.604 1.00 94.38 70 THR A O 1
ATOM 536 N N . ARG A 1 71 ? 4.386 4.617 11.578 1.00 93.94 71 ARG A N 1
ATOM 537 C CA . ARG A 1 71 ? 4.261 6.000 11.095 1.00 93.94 71 ARG A CA 1
ATOM 538 C C . ARG A 1 71 ? 5.646 6.636 10.967 1.00 93.94 71 ARG A C 1
ATOM 540 O O . ARG A 1 71 ? 6.351 6.814 11.956 1.00 93.94 71 ARG A O 1
ATOM 547 N N . ALA A 1 72 ? 6.039 6.978 9.744 1.00 94.19 72 ALA A N 1
ATOM 548 C CA . ALA A 1 72 ? 7.318 7.626 9.469 1.00 94.19 72 ALA A CA 1
ATOM 549 C C . ALA A 1 72 ? 7.314 9.104 9.895 1.00 94.19 72 ALA A C 1
ATOM 551 O O . ALA A 1 72 ? 6.260 9.727 10.032 1.00 94.19 72 ALA A O 1
ATOM 552 N N . ARG A 1 73 ? 8.508 9.706 10.012 1.00 94.31 73 ARG A N 1
ATOM 553 C CA . ARG A 1 73 ? 8.669 11.139 10.341 1.00 94.31 73 ARG A CA 1
ATOM 554 C C . ARG A 1 73 ? 7.996 12.081 9.334 1.00 94.31 73 ARG A C 1
ATOM 556 O O . ARG A 1 73 ? 7.586 13.170 9.707 1.00 94.31 73 ARG A O 1
ATOM 563 N N . SER A 1 74 ? 7.847 11.658 8.077 1.00 93.44 74 SER A N 1
ATOM 564 C CA . SER A 1 74 ? 7.107 12.388 7.034 1.00 93.44 74 SER A CA 1
ATOM 565 C C . SER A 1 74 ? 5.588 12.426 7.263 1.00 93.44 74 SER A C 1
ATOM 567 O O . SER A 1 74 ? 4.877 13.164 6.581 1.00 93.44 74 SER A O 1
ATOM 569 N N . GLY A 1 75 ? 5.078 11.621 8.199 1.00 92.38 75 GLY A N 1
ATOM 570 C CA . GLY A 1 75 ? 3.656 11.468 8.491 1.00 92.38 75 GLY A CA 1
ATOM 571 C C . GLY A 1 75 ? 2.963 10.359 7.696 1.00 92.38 75 GLY A C 1
ATOM 572 O O . GLY A 1 75 ? 1.810 10.056 8.002 1.00 92.38 75 GLY A O 1
ATOM 573 N N . HIS A 1 76 ? 3.642 9.737 6.723 1.00 94.06 76 HIS A N 1
ATOM 574 C CA . HIS A 1 76 ? 3.143 8.554 6.013 1.00 94.06 76 HIS A CA 1
ATOM 575 C C . HIS A 1 76 ? 3.076 7.342 6.943 1.00 94.06 76 HIS A C 1
ATOM 577 O O . HIS A 1 76 ? 3.956 7.158 7.788 1.00 94.06 76 HIS A O 1
ATOM 583 N N . CYS A 1 77 ? 2.048 6.514 6.771 1.00 94.12 77 CYS A N 1
ATOM 584 C CA . CYS A 1 77 ? 1.936 5.239 7.470 1.00 94.12 77 CYS A CA 1
ATOM 585 C C . CYS A 1 77 ? 2.237 4.090 6.513 1.00 94.12 77 CYS A C 1
ATOM 587 O O . CYS A 1 77 ? 1.809 4.109 5.359 1.00 94.12 77 CYS A O 1
ATOM 589 N N . TYR A 1 78 ? 2.944 3.092 7.020 1.00 94.31 78 TYR A N 1
ATOM 590 C CA . TYR A 1 78 ? 3.277 1.854 6.336 1.00 94.31 78 TYR A CA 1
ATOM 591 C C . TYR A 1 78 ? 2.729 0.710 7.173 1.00 94.31 78 TYR A C 1
ATOM 593 O O . TYR A 1 78 ? 2.897 0.712 8.389 1.00 94.31 78 TYR A O 1
ATOM 601 N N . PHE A 1 79 ? 2.057 -0.235 6.538 1.00 95.62 79 PHE A N 1
ATOM 602 C CA . PHE A 1 79 ? 1.542 -1.432 7.193 1.00 95.62 79 PHE A CA 1
ATOM 603 C C . PHE A 1 79 ? 1.331 -2.523 6.152 1.00 95.62 79 PHE A C 1
ATOM 605 O O . PHE A 1 79 ? 1.430 -2.279 4.952 1.00 95.62 79 PHE A O 1
ATOM 612 N N . THR A 1 80 ? 1.039 -3.726 6.608 1.00 96.44 80 THR A N 1
ATOM 613 C CA . THR A 1 80 ? 0.651 -4.851 5.766 1.00 96.44 80 THR A CA 1
ATOM 614 C C . THR A 1 80 ? -0.776 -5.235 6.125 1.00 96.44 80 THR A C 1
ATOM 616 O O . THR A 1 80 ? -1.109 -5.317 7.306 1.00 96.44 80 THR A O 1
ATOM 619 N N . LEU A 1 81 ? -1.622 -5.442 5.118 1.00 96.50 81 LEU A N 1
ATOM 620 C CA . LEU A 1 81 ? -2.901 -6.122 5.299 1.00 96.50 81 LEU A CA 1
ATOM 621 C C . LEU A 1 81 ? -2.694 -7.600 5.018 1.00 96.50 81 LEU A C 1
ATOM 623 O O . LEU A 1 81 ? -2.152 -7.936 3.967 1.00 96.50 81 LEU A O 1
ATOM 627 N N . ARG A 1 82 ? -3.128 -8.464 5.932 1.00 96.75 82 ARG A N 1
ATOM 628 C CA . ARG A 1 82 ? -3.071 -9.918 5.757 1.00 96.75 82 ARG A CA 1
ATOM 629 C C . ARG A 1 82 ? -4.429 -10.581 5.944 1.00 96.75 82 ARG A C 1
ATOM 631 O O . ARG A 1 82 ? -5.294 -10.051 6.643 1.00 96.75 82 ARG A O 1
ATOM 638 N N . ASP A 1 83 ? -4.576 -11.752 5.349 1.00 95.75 83 ASP A N 1
ATOM 639 C CA . ASP A 1 83 ? -5.593 -12.743 5.684 1.00 95.75 83 ASP A CA 1
ATOM 640 C C . ASP A 1 83 ? -4.917 -14.100 5.972 1.00 95.75 83 ASP A C 1
ATOM 642 O O . ASP A 1 83 ? -3.749 -14.135 6.366 1.00 95.75 83 ASP A O 1
ATOM 646 N N . ALA A 1 84 ? -5.656 -15.206 5.861 1.00 94.69 84 ALA A N 1
ATOM 647 C CA . ALA A 1 84 ? -5.133 -16.540 6.145 1.00 94.69 84 ALA A CA 1
ATOM 648 C C . ALA A 1 84 ? -4.093 -17.024 5.118 1.00 94.69 84 ALA A C 1
ATOM 650 O O . ALA A 1 84 ? -3.210 -17.799 5.479 1.00 94.69 84 ALA A O 1
ATOM 651 N N . ASP A 1 85 ? -4.188 -16.565 3.868 1.00 94.94 85 ASP A N 1
ATOM 652 C CA . ASP A 1 85 ? -3.460 -17.136 2.732 1.00 94.94 85 ASP A CA 1
ATOM 653 C C . ASP A 1 85 ? -2.542 -16.115 2.042 1.00 94.94 85 ASP A C 1
ATOM 655 O O . ASP A 1 85 ? -1.631 -16.489 1.300 1.00 94.94 85 ASP A O 1
ATOM 659 N N . ALA A 1 86 ? -2.772 -14.819 2.262 1.00 95.12 86 ALA A N 1
ATOM 660 C CA . ALA A 1 86 ? -2.121 -13.749 1.528 1.00 95.12 86 ALA A CA 1
ATOM 661 C C . ALA A 1 86 ? -1.858 -12.499 2.377 1.00 95.12 86 ALA A C 1
ATOM 663 O O . ALA A 1 86 ? -2.441 -12.260 3.436 1.00 95.12 86 ALA A O 1
ATOM 664 N N . GLN A 1 87 ? -0.965 -11.655 1.861 1.00 95.38 87 GLN A N 1
ATOM 665 C CA . GLN A 1 87 ? -0.675 -10.343 2.421 1.00 95.38 87 GLN A CA 1
ATOM 666 C C . GLN A 1 87 ? -0.347 -9.323 1.329 1.00 95.38 87 GLN A C 1
ATOM 668 O O . GLN A 1 87 ? 0.157 -9.681 0.265 1.00 95.38 87 GLN A O 1
ATOM 673 N N . ILE A 1 88 ? -0.584 -8.043 1.613 1.00 93.94 88 ILE A N 1
ATOM 674 C CA . ILE A 1 88 ? -0.249 -6.925 0.727 1.00 93.94 88 ILE A CA 1
ATOM 675 C C . ILE A 1 88 ? 0.297 -5.740 1.521 1.00 93.94 88 ILE A C 1
ATOM 677 O O . ILE A 1 88 ? -0.243 -5.355 2.565 1.00 93.94 88 ILE A O 1
ATOM 681 N N . ARG A 1 89 ? 1.385 -5.143 1.024 1.00 94.19 89 ARG A N 1
ATOM 682 C CA . ARG A 1 89 ? 1.985 -3.951 1.627 1.00 94.19 89 ARG A CA 1
ATOM 683 C C . ARG A 1 89 ? 1.144 -2.729 1.289 1.00 94.19 89 ARG A C 1
ATOM 685 O O . ARG A 1 89 ? 0.661 -2.559 0.179 1.00 94.19 89 ARG A O 1
ATOM 692 N N . CYS A 1 90 ? 0.963 -1.867 2.274 1.00 93.88 90 CYS A N 1
ATOM 693 C CA . CYS A 1 90 ? 0.108 -0.701 2.183 1.00 93.88 90 CYS A CA 1
ATOM 694 C C . CYS A 1 90 ? 0.875 0.550 2.601 1.00 93.88 90 CYS A C 1
ATOM 696 O O . CYS A 1 90 ? 1.583 0.578 3.612 1.00 93.88 90 CYS A O 1
ATOM 698 N N . VAL A 1 91 ? 0.676 1.614 1.828 1.00 93.62 91 VAL A N 1
ATOM 699 C CA . VAL A 1 91 ? 1.082 2.976 2.169 1.00 93.62 91 VAL A CA 1
ATOM 700 C C . VAL A 1 91 ? -0.161 3.828 2.330 1.00 93.62 91 VAL A C 1
ATOM 702 O O . VAL A 1 91 ? -1.014 3.885 1.447 1.00 93.62 91 VAL A O 1
ATOM 705 N N . MET A 1 92 ? -0.230 4.547 3.445 1.00 93.62 92 MET A N 1
ATOM 706 C CA . MET A 1 92 ? -1.189 5.620 3.646 1.00 93.62 92 MET A CA 1
ATOM 707 C C . MET A 1 92 ? -0.453 6.951 3.676 1.00 93.62 92 MET A C 1
ATOM 709 O O . MET A 1 92 ? 0.402 7.210 4.530 1.00 93.62 92 MET A O 1
ATOM 713 N N . TRP A 1 93 ? -0.800 7.809 2.726 1.00 93.62 93 TRP A N 1
ATOM 714 C CA . TRP A 1 93 ? -0.225 9.136 2.605 1.00 93.62 93 TRP A CA 1
ATOM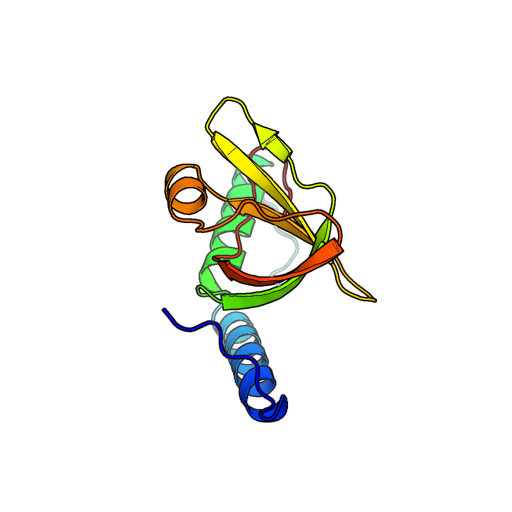 715 C C . TRP A 1 93 ? -0.614 10.012 3.801 1.00 93.62 93 TRP A C 1
ATOM 717 O O . TRP A 1 93 ? -1.570 9.737 4.525 1.00 93.62 93 TRP A O 1
ATOM 727 N N . ARG A 1 94 ? 0.188 11.046 4.073 1.00 93.94 94 ARG A N 1
ATOM 728 C CA . ARG A 1 94 ? 0.102 11.794 5.336 1.00 93.94 94 ARG A CA 1
ATOM 729 C C . ARG A 1 94 ? -1.251 12.495 5.490 1.00 93.94 94 ARG A C 1
ATOM 731 O O . ARG A 1 94 ? -1.758 12.594 6.602 1.00 93.94 94 ARG A O 1
ATOM 738 N N . ASP A 1 95 ? -1.827 12.969 4.386 1.00 94.38 95 ASP A N 1
ATOM 739 C CA . ASP A 1 95 ? -3.055 13.762 4.394 1.00 94.38 95 ASP A CA 1
ATOM 740 C C . ASP A 1 95 ? -4.266 12.869 4.695 1.00 94.38 95 ASP A C 1
ATOM 742 O O . ASP A 1 95 ? -5.155 13.243 5.454 1.00 94.38 95 ASP A O 1
ATOM 746 N N . GLU A 1 96 ? -4.246 11.640 4.194 1.00 92.12 96 GLU A N 1
ATOM 747 C CA . GLU A 1 96 ? -5.184 10.557 4.464 1.00 92.12 96 GLU A CA 1
ATOM 748 C C . GLU A 1 96 ? -5.031 10.083 5.908 1.00 92.12 96 GLU A C 1
ATOM 750 O O . GLU A 1 96 ? -6.015 9.991 6.640 1.00 92.12 96 GLU A O 1
ATOM 755 N N . ALA A 1 97 ? -3.791 9.881 6.353 1.00 92.06 97 ALA A N 1
ATOM 756 C CA . ALA A 1 97 ? -3.476 9.439 7.705 1.00 92.06 97 ALA A CA 1
ATOM 757 C C . ALA A 1 97 ? -3.847 10.464 8.787 1.00 92.06 97 ALA A C 1
ATOM 759 O O . ALA A 1 97 ? -4.009 10.085 9.945 1.00 92.06 97 ALA A O 1
ATOM 760 N N . ARG A 1 98 ? -3.954 11.754 8.439 1.00 91.12 98 ARG A N 1
ATOM 761 C CA . ARG A 1 98 ? -4.450 12.823 9.326 1.00 91.12 98 ARG A CA 1
ATOM 762 C C . ARG A 1 98 ? -5.972 12.854 9.438 1.00 91.12 98 ARG A C 1
ATOM 764 O O . ARG A 1 98 ? -6.486 13.425 10.391 1.00 91.12 98 ARG A O 1
ATOM 771 N N . ARG A 1 99 ? -6.684 12.277 8.467 1.00 90.38 99 ARG A N 1
ATOM 772 C CA . ARG A 1 99 ? -8.151 12.175 8.472 1.00 90.38 99 ARG A CA 1
ATOM 773 C C . ARG A 1 99 ? -8.652 10.957 9.246 1.00 90.38 99 ARG A C 1
ATOM 775 O O . ARG A 1 99 ? -9.860 10.804 9.405 1.00 90.38 99 ARG A O 1
ATOM 782 N N . LEU A 1 100 ? -7.748 10.094 9.711 1.00 86.50 100 LEU A N 1
ATOM 783 C CA . LEU A 1 100 ? -8.123 8.958 10.533 1.00 86.50 100 LEU A CA 1
ATOM 784 C C . LEU A 1 100 ? -8.611 9.428 11.913 1.00 86.50 100 LEU A C 1
ATOM 786 O O . LEU A 1 100 ? -7.918 10.210 12.563 1.00 86.50 100 LEU A O 1
ATOM 790 N N . PRO A 1 101 ? -9.772 8.939 12.381 1.00 83.56 101 PRO A N 1
ATOM 791 C CA . PRO A 1 101 ? -10.283 9.272 13.708 1.00 83.56 101 PRO A CA 1
ATOM 792 C C . PRO A 1 101 ? -9.464 8.617 14.828 1.00 83.56 101 PRO A C 1
ATOM 794 O O . PRO A 1 101 ? -9.414 9.141 15.936 1.00 83.56 101 PRO A O 1
ATOM 797 N N . THR A 1 102 ? -8.821 7.482 14.541 1.00 83.06 102 THR A N 1
ATOM 798 C CA . THR A 1 102 ? -7.951 6.745 15.465 1.00 83.06 102 THR A CA 1
ATOM 799 C C . THR A 1 102 ? -6.707 6.284 14.712 1.00 83.06 102 THR A C 1
ATOM 801 O O . THR A 1 102 ? -6.747 6.067 13.497 1.00 83.06 102 THR A O 1
ATOM 804 N N . SER A 1 103 ? -5.597 6.113 15.426 1.00 82.88 103 SER A N 1
ATOM 805 C CA . SER A 1 103 ? -4.454 5.396 14.863 1.00 82.88 103 SER A CA 1
ATOM 806 C C . SER A 1 103 ? -4.816 3.914 14.715 1.00 82.88 103 SER A C 1
ATOM 808 O O . SER A 1 103 ? -5.377 3.354 15.656 1.00 82.88 103 SER A O 1
ATOM 810 N N . PRO A 1 104 ? -4.525 3.279 13.568 1.00 89.31 104 PRO A N 1
ATOM 811 C CA . PRO A 1 104 ? -4.653 1.836 13.429 1.00 89.31 104 PRO A CA 1
ATOM 812 C C . PRO A 1 104 ? -3.650 1.115 14.334 1.00 89.31 104 PRO A C 1
ATOM 814 O O . PRO A 1 104 ? -2.545 1.616 14.556 1.00 89.31 104 PRO A O 1
ATOM 817 N N . GLU A 1 105 ? -4.031 -0.060 14.823 1.00 90.06 105 GLU A N 1
ATOM 818 C CA . GLU A 1 105 ? -3.235 -0.868 15.752 1.00 90.06 105 GLU A CA 1
ATOM 819 C C . GLU A 1 105 ? -2.926 -2.251 15.159 1.00 90.06 105 GLU A C 1
ATOM 821 O O . GLU A 1 105 ? -3.620 -2.725 14.254 1.00 90.06 105 GLU A O 1
ATOM 826 N N . GLU A 1 106 ? -1.870 -2.892 15.666 1.00 93.69 106 GLU A N 1
ATOM 827 C CA . GLU A 1 106 ? -1.534 -4.283 15.337 1.00 93.69 106 GLU A CA 1
ATOM 828 C C . GLU A 1 106 ? -2.708 -5.218 15.641 1.00 93.69 106 GLU A C 1
ATOM 830 O O . GLU A 1 106 ? -3.335 -5.120 16.695 1.00 93.69 106 GLU A O 1
ATOM 835 N N . GLY A 1 107 ? -3.000 -6.138 14.722 1.00 94.38 107 GLY A N 1
ATOM 836 C CA . GLY A 1 107 ? -4.092 -7.100 14.874 1.00 94.38 107 GLY A CA 1
ATOM 837 C C . GLY A 1 107 ? -5.484 -6.531 14.585 1.00 94.38 107 GLY A C 1
ATOM 838 O O . GLY A 1 107 ? -6.475 -7.256 14.663 1.00 94.38 107 GLY A O 1
ATOM 839 N N . MET A 1 108 ? -5.603 -5.245 14.236 1.00 95.12 108 MET A N 1
ATOM 840 C CA . MET A 1 108 ? -6.901 -4.648 13.933 1.00 95.12 108 MET A CA 1
ATOM 841 C C . MET A 1 108 ? -7.432 -5.149 12.585 1.00 95.12 108 MET A C 1
ATOM 843 O O . MET A 1 108 ? -6.795 -4.971 11.544 1.00 95.12 108 MET A O 1
ATOM 847 N N . GLN A 1 109 ? -8.647 -5.702 12.585 1.00 96.19 109 GLN A N 1
ATOM 848 C CA . GLN A 1 109 ? -9.369 -6.014 11.354 1.00 96.19 109 GLN A CA 1
ATOM 849 C C . GLN A 1 109 ? -9.921 -4.728 10.734 1.00 96.19 109 GLN A C 1
ATOM 851 O O . GLN A 1 109 ? -10.723 -4.020 11.346 1.00 96.19 109 GLN A O 1
ATOM 856 N N . VAL A 1 110 ? -9.536 -4.437 9.493 1.00 93.75 110 VAL A N 1
ATOM 857 C CA . VAL A 1 110 ? -9.920 -3.199 8.809 1.00 93.75 110 VAL A CA 1
ATOM 858 C C . VAL A 1 110 ? -10.484 -3.452 7.420 1.00 93.75 110 VAL A C 1
ATOM 860 O O . VAL A 1 110 ? -10.242 -4.479 6.787 1.00 93.75 110 VAL A O 1
ATOM 863 N N . ARG A 1 111 ? -11.222 -2.459 6.920 1.00 93.31 111 ARG A N 1
ATOM 864 C CA . ARG A 1 111 ? -11.593 -2.329 5.512 1.00 93.31 111 ARG A CA 1
ATOM 865 C C . ARG A 1 111 ? -10.958 -1.059 4.965 1.00 93.31 111 ARG A C 1
ATOM 867 O O . ARG A 1 111 ? -11.308 0.037 5.396 1.00 93.31 111 ARG A O 1
ATOM 874 N N . VAL A 1 112 ? -10.080 -1.197 3.984 1.00 92.50 112 VAL A N 1
ATOM 875 C CA . VAL A 1 112 ? -9.349 -0.079 3.379 1.00 92.50 112 VAL A CA 1
ATOM 876 C C . VAL A 1 112 ? -9.854 0.142 1.961 1.00 92.50 112 VAL A C 1
ATOM 878 O O . VAL A 1 112 ? -10.091 -0.819 1.240 1.00 92.50 112 VAL A O 1
ATOM 881 N N . LEU A 1 113 ? -10.045 1.401 1.566 1.00 93.62 113 LEU A N 1
ATOM 882 C CA . LEU A 1 113 ? -10.234 1.799 0.170 1.00 93.62 113 LEU A CA 1
ATOM 883 C C . LEU A 1 113 ? -8.903 2.355 -0.336 1.00 93.62 113 LEU A C 1
ATOM 885 O O . LEU A 1 113 ? -8.369 3.285 0.267 1.00 93.62 113 LEU A O 1
ATOM 889 N N . GLY A 1 114 ? -8.388 1.807 -1.429 1.00 92.62 114 GLY A N 1
ATOM 890 C CA . GLY A 1 114 ? -7.105 2.221 -1.984 1.00 92.62 114 GLY A CA 1
ATOM 891 C C . GLY A 1 114 ? -6.992 1.919 -3.469 1.00 92.62 114 GLY A C 1
ATOM 892 O O . GLY A 1 114 ? -7.894 1.333 -4.066 1.00 92.62 114 GLY A O 1
ATOM 893 N N . ARG A 1 115 ? -5.879 2.343 -4.064 1.00 92.75 115 ARG A N 1
ATOM 894 C CA . ARG A 1 115 ? -5.493 1.994 -5.435 1.00 92.75 115 ARG A CA 1
ATOM 895 C C . ARG A 1 115 ? -4.331 1.016 -5.363 1.00 92.75 115 ARG A C 1
ATOM 897 O O . ARG A 1 115 ? -3.441 1.210 -4.538 1.00 92.75 115 ARG A O 1
ATOM 904 N N . ILE A 1 116 ? -4.353 -0.001 -6.216 1.00 91.88 116 ILE A N 1
ATOM 905 C CA . ILE A 1 116 ? -3.202 -0.882 -6.403 1.00 91.88 116 ILE A CA 1
ATOM 906 C C . ILE A 1 116 ? -2.212 -0.144 -7.300 1.00 91.88 116 ILE A C 1
ATOM 908 O O . ILE A 1 116 ? -2.616 0.514 -8.256 1.00 91.88 116 ILE A O 1
ATOM 912 N N . SER A 1 117 ? -0.934 -0.197 -6.957 1.00 88.94 117 SER A N 1
ATOM 913 C CA . SER A 1 117 ? 0.132 0.449 -7.715 1.00 88.94 117 SER A CA 1
ATOM 914 C C . SER A 1 117 ? 1.399 -0.382 -7.585 1.00 88.94 117 SER A C 1
ATOM 916 O O . SER A 1 117 ? 1.509 -1.217 -6.693 1.00 88.94 117 SER A O 1
ATOM 918 N N . PHE A 1 118 ? 2.350 -0.145 -8.480 1.00 87.88 118 PHE A N 1
ATOM 919 C CA . PHE A 1 118 ? 3.657 -0.778 -8.457 1.00 87.88 118 PHE A CA 1
ATOM 920 C C . PHE A 1 118 ? 4.715 0.263 -8.101 1.00 87.88 118 PHE A C 1
ATOM 922 O O . PHE A 1 118 ? 4.888 1.275 -8.792 1.00 87.88 118 PHE A O 1
ATOM 929 N N . TYR A 1 119 ? 5.438 0.028 -7.012 1.00 80.56 119 TYR A N 1
ATOM 930 C CA . TYR A 1 119 ? 6.471 0.926 -6.530 1.00 80.56 119 TYR A CA 1
ATOM 931 C C . TYR A 1 119 ? 7.755 0.767 -7.352 1.00 80.56 119 TYR A C 1
ATOM 933 O O . TYR A 1 119 ? 8.676 0.022 -7.010 1.00 80.56 119 TYR A O 1
ATOM 941 N N . GLN A 1 120 ? 7.821 1.532 -8.444 1.00 80.12 120 GLN A N 1
ATOM 942 C CA . GLN A 1 120 ? 8.901 1.506 -9.438 1.00 80.12 120 GLN A CA 1
ATOM 943 C C . GLN A 1 120 ? 10.329 1.534 -8.860 1.00 80.12 120 GLN A C 1
ATOM 945 O O . GLN A 1 120 ? 11.162 0.795 -9.385 1.00 80.12 120 GLN A O 1
ATOM 950 N N . PRO A 1 121 ? 10.654 2.324 -7.809 1.00 74.19 121 PRO A N 1
ATOM 951 C CA . PRO A 1 121 ? 12.020 2.383 -7.288 1.00 74.19 121 PRO A CA 1
ATOM 952 C C . PRO A 1 121 ? 12.516 1.078 -6.660 1.00 74.19 121 PRO A C 1
ATOM 954 O O . PRO A 1 121 ? 13.725 0.884 -6.578 1.00 74.19 121 PRO A O 1
ATOM 957 N N . ARG A 1 122 ? 11.612 0.204 -6.193 1.00 74.12 122 ARG A N 1
ATOM 958 C CA . ARG A 1 122 ? 11.979 -1.103 -5.613 1.00 74.12 122 ARG A CA 1
ATOM 959 C C . ARG A 1 122 ? 11.485 -2.300 -6.413 1.00 74.12 122 ARG A C 1
ATOM 961 O O . ARG A 1 122 ? 11.916 -3.408 -6.135 1.00 74.12 122 ARG A O 1
ATOM 968 N N . GLY A 1 123 ? 10.628 -2.086 -7.408 1.00 74.56 123 GLY A N 1
ATOM 969 C CA . GLY A 1 123 ? 10.035 -3.184 -8.166 1.00 74.56 123 GLY A CA 1
ATOM 970 C C . GLY A 1 123 ? 9.059 -4.019 -7.330 1.00 74.56 123 GLY A C 1
ATOM 971 O O . GLY A 1 123 ? 8.961 -5.224 -7.529 1.00 74.56 123 GLY A O 1
ATOM 972 N N . GLU A 1 124 ? 8.382 -3.394 -6.366 1.00 76.12 124 GLU A N 1
ATOM 973 C CA . GLU A 1 124 ? 7.490 -4.064 -5.411 1.00 76.12 124 GLU A CA 1
ATOM 974 C C . GLU A 1 124 ? 6.027 -3.656 -5.653 1.00 76.12 124 GLU A C 1
ATOM 976 O O . GLU A 1 124 ? 5.764 -2.499 -5.990 1.00 76.12 124 GLU A O 1
ATOM 981 N N . LEU A 1 125 ? 5.089 -4.593 -5.454 1.00 62.19 125 LEU A N 1
ATOM 982 C CA . LEU A 1 125 ? 3.645 -4.330 -5.327 1.00 62.19 125 LEU A CA 1
ATOM 983 C C . LEU A 1 125 ? 3.271 -3.958 -3.884 1.00 62.19 125 LEU A C 1
ATOM 985 O O . LEU A 1 125 ? 3.862 -4.542 -2.943 1.00 62.19 125 LEU A O 1
#

pLDDT: mean 79.05, std 18.86, range [25.22, 97.69]

Secondary structure (DSSP, 8-state):
---------SHHHHHHHHHHHHHHHHHS-----S--SSPPPHHHHHHHHHHHHHHH--SEEEEEEEEEEEE-TTS-EEEEEE-SS-EEEEEE-HHHHTS-SS---TT-EEEEEE----BTTTTB-

Sequence (125 aa):
MTWDLFSASGEGRRESLARAVAAAQADAGFERSAPHREEWTVSALNTALREMVESVFPALRVVGEITGFTRARSGHCYFTLRDADAQIRCVMWRDEARRLPTSPEEGMQVRVLGRISFYQPRGEL